Protein AF-A0A4S0JJJ0-F1 (afdb_monomer)

pLDDT: mean 94.7, std 5.49, range [60.62, 98.38]

Foldseek 3Di:
DDALARLVVQCQVCLLVVPPVSNVVRQDPAHFDDDPVDGGDGPVRCCVPVSVCSVQWNDKAWDDKDDDDRDIDTDIDTDGD

Structure (mmCIF, N/CA/C/O backbone):
data_AF-A0A4S0JJJ0-F1
#
_entry.id   AF-A0A4S0JJJ0-F1
#
loop_
_atom_site.group_PDB
_atom_site.id
_atom_site.type_symbol
_atom_site.label_atom_id
_atom_site.label_alt_id
_atom_site.label_comp_id
_atom_site.label_asym_id
_atom_site.label_entity_id
_atom_site.label_seq_id
_atom_site.pdbx_PDB_ins_code
_atom_site.Cartn_x
_atom_site.Cartn_y
_atom_site.Cartn_z
_atom_site.occupancy
_atom_site.B_iso_or_equiv
_atom_site.auth_seq_id
_atom_site.auth_comp_id
_atom_site.auth_asym_id
_atom_site.auth_atom_id
_atom_site.pdbx_PDB_model_num
ATOM 1 N N . MET A 1 1 ? -2.087 -13.952 -14.136 1.00 60.62 1 MET A N 1
ATOM 2 C CA . MET A 1 1 ? -1.213 -13.086 -13.316 1.00 60.62 1 MET A CA 1
ATOM 3 C C . MET A 1 1 ? -2.028 -11.851 -12.971 1.00 60.62 1 MET A C 1
ATOM 5 O O . MET A 1 1 ? -2.708 -11.368 -13.869 1.00 60.62 1 MET A O 1
ATOM 9 N N . LEU A 1 2 ? -2.048 -11.416 -11.706 1.00 77.38 2 LEU A N 1
ATOM 10 C CA . LEU A 1 2 ? -2.736 -10.178 -11.311 1.00 77.38 2 LEU A CA 1
ATOM 11 C C . LEU A 1 2 ? -2.146 -9.003 -12.101 1.00 77.38 2 LEU A C 1
ATOM 13 O O . LEU A 1 2 ? -0.924 -8.928 -12.255 1.00 77.38 2 LEU A O 1
ATOM 17 N N . GLY A 1 3 ? -2.997 -8.129 -12.639 1.00 93.75 3 GLY A N 1
ATOM 18 C CA . GLY A 1 3 ? -2.532 -6.926 -13.322 1.00 93.75 3 GLY A CA 1
ATOM 19 C C . GLY A 1 3 ? -2.029 -5.876 -12.322 1.00 93.75 3 GLY A C 1
ATOM 20 O O . GLY A 1 3 ? -2.359 -5.954 -11.135 1.00 93.75 3 GLY A O 1
ATOM 21 N N . PRO A 1 4 ? -1.280 -4.851 -12.768 1.00 96.94 4 PRO A N 1
ATOM 22 C CA . PRO A 1 4 ? -0.838 -3.762 -11.897 1.00 96.94 4 PRO A CA 1
ATOM 23 C C . PRO A 1 4 ? -1.987 -3.086 -11.139 1.00 96.94 4 PRO A C 1
ATOM 25 O O . PRO A 1 4 ? -1.831 -2.761 -9.964 1.00 96.94 4 PRO A O 1
ATOM 28 N N . LEU A 1 5 ? -3.155 -2.918 -11.779 1.00 97.88 5 LEU A N 1
ATOM 29 C CA . LEU A 1 5 ? -4.329 -2.327 -11.128 1.00 97.88 5 LEU A CA 1
ATOM 30 C C . LEU A 1 5 ? -4.892 -3.217 -10.011 1.00 97.88 5 LEU A C 1
ATOM 32 O O . L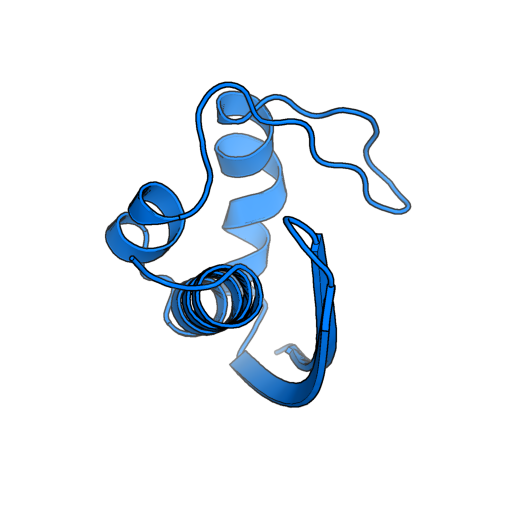EU A 1 5 ? -5.387 -2.704 -9.009 1.00 97.88 5 LEU A O 1
ATOM 36 N N . ASP A 1 6 ? -4.818 -4.537 -10.162 1.00 97.31 6 ASP A N 1
ATOM 37 C CA . ASP A 1 6 ? -5.278 -5.459 -9.125 1.00 97.31 6 ASP A CA 1
ATOM 38 C C . ASP A 1 6 ? -4.328 -5.429 -7.923 1.00 97.31 6 ASP A C 1
ATOM 40 O O . ASP A 1 6 ? -4.783 -5.361 -6.785 1.00 97.31 6 ASP A O 1
ATOM 44 N N . ALA A 1 7 ? -3.012 -5.377 -8.164 1.00 96.69 7 ALA A N 1
ATOM 45 C CA . ALA A 1 7 ? -2.006 -5.293 -7.104 1.00 96.69 7 ALA A CA 1
ATOM 46 C C . ALA A 1 7 ? -2.169 -4.034 -6.232 1.00 96.69 7 ALA A C 1
ATOM 48 O O . ALA A 1 7 ? -2.145 -4.127 -5.006 1.00 96.69 7 ALA A O 1
ATOM 49 N N . VAL A 1 8 ? -2.401 -2.862 -6.838 1.00 97.25 8 VAL A N 1
ATOM 50 C CA . VAL A 1 8 ? -2.627 -1.615 -6.078 1.00 97.25 8 VAL A CA 1
ATOM 51 C C . VAL A 1 8 ? -3.971 -1.601 -5.344 1.00 97.25 8 VAL A C 1
ATOM 53 O O . VAL A 1 8 ? -4.060 -1.020 -4.266 1.00 97.25 8 VAL A O 1
ATOM 56 N N . LYS A 1 9 ? -5.009 -2.264 -5.875 1.00 97.38 9 LYS A N 1
ATOM 57 C CA . LYS A 1 9 ? -6.293 -2.430 -5.171 1.00 97.38 9 LYS A CA 1
ATOM 58 C C . LYS A 1 9 ? -6.162 -3.354 -3.964 1.00 97.38 9 LYS A C 1
ATOM 60 O O . LYS A 1 9 ? -6.708 -3.036 -2.914 1.00 97.38 9 LYS A O 1
ATOM 65 N N . ILE A 1 10 ? -5.412 -4.449 -4.098 1.00 97.31 10 ILE A N 1
ATOM 66 C CA . ILE A 1 10 ? -5.081 -5.333 -2.974 1.00 97.31 10 ILE A CA 1
ATOM 67 C C . ILE A 1 10 ? -4.283 -4.558 -1.926 1.00 97.31 10 ILE A C 1
ATOM 69 O O . ILE A 1 10 ? -4.631 -4.617 -0.755 1.00 97.31 10 ILE A O 1
ATOM 73 N N . ALA A 1 11 ? -3.277 -3.776 -2.332 1.00 96.88 11 ALA A N 1
ATOM 74 C CA . ALA A 1 11 ? -2.507 -2.950 -1.403 1.00 96.88 11 ALA A CA 1
ATOM 75 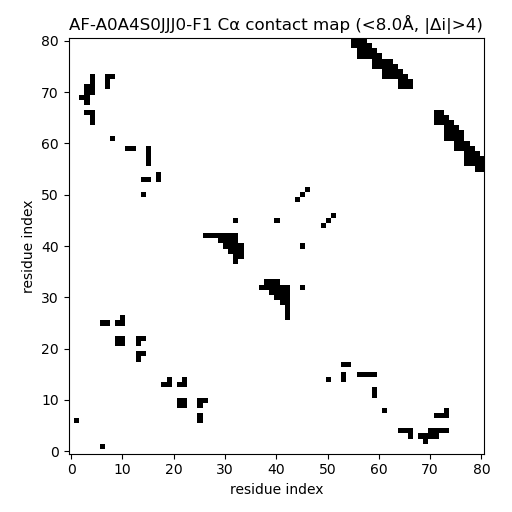C C . ALA A 1 11 ? -3.391 -1.936 -0.654 1.00 96.88 11 ALA A C 1
ATOM 77 O O . ALA A 1 11 ? -3.251 -1.797 0.557 1.00 96.88 11 ALA A O 1
ATOM 78 N N . LEU A 1 12 ? -4.322 -1.266 -1.349 1.00 96.94 12 LEU A N 1
ATOM 79 C CA . LEU A 1 12 ? -5.277 -0.338 -0.732 1.00 96.94 12 LEU A CA 1
ATOM 80 C C . LEU A 1 12 ? -6.170 -1.047 0.295 1.00 96.94 12 LEU A C 1
ATOM 82 O O . LEU A 1 12 ? -6.313 -0.565 1.416 1.00 96.94 12 LEU A O 1
ATOM 86 N N . GLN A 1 13 ? -6.757 -2.186 -0.082 1.00 96.19 13 GLN A N 1
ATOM 87 C CA . GLN A 1 13 ? -7.655 -2.942 0.791 1.00 96.19 13 GLN A CA 1
ATOM 88 C C . GLN A 1 13 ? -6.911 -3.503 2.005 1.00 96.19 13 GLN A C 1
ATOM 90 O O . GLN A 1 13 ? -7.364 -3.337 3.131 1.00 96.19 13 GLN A O 1
ATOM 95 N N . ALA A 1 14 ? -5.725 -4.073 1.793 1.00 96.75 14 ALA A N 1
ATOM 96 C CA . ALA A 1 14 ? -4.872 -4.567 2.864 1.00 96.75 14 ALA A CA 1
ATOM 97 C C . ALA A 1 14 ? -4.495 -3.453 3.853 1.00 96.75 14 ALA A C 1
ATOM 99 O O . ALA A 1 14 ? -4.491 -3.670 5.060 1.00 96.75 14 ALA A O 1
ATOM 100 N N . TYR A 1 15 ? -4.242 -2.237 3.361 1.00 95.50 15 TYR A N 1
ATOM 101 C CA . TYR A 1 15 ? -3.988 -1.080 4.217 1.00 95.50 15 TYR A CA 1
ATOM 102 C C . TYR A 1 15 ? -5.225 -0.659 5.024 1.00 95.50 15 TYR A C 1
ATOM 104 O O . TYR A 1 15 ? -5.103 -0.338 6.204 1.00 95.50 15 TYR A O 1
ATOM 112 N N . ALA A 1 16 ? -6.417 -0.690 4.423 1.00 94.56 16 ALA A N 1
ATOM 113 C CA . ALA A 1 16 ? -7.671 -0.391 5.117 1.00 94.56 16 ALA A CA 1
ATOM 114 C C . ALA A 1 16 ? -7.981 -1.420 6.222 1.00 94.56 16 ALA A C 1
ATOM 116 O O . ALA A 1 16 ? -8.319 -1.050 7.352 1.00 94.56 16 ALA A O 1
ATOM 117 N N . ASP A 1 17 ? -7.794 -2.700 5.900 1.00 95.44 17 ASP A N 1
ATOM 118 C CA . ASP A 1 17 ? -8.095 -3.839 6.771 1.00 95.44 17 ASP A CA 1
ATOM 119 C C . ASP A 1 17 ? -6.977 -4.142 7.774 1.00 95.44 17 ASP A C 1
ATOM 121 O O . ASP A 1 17 ? -7.152 -4.987 8.651 1.00 95.44 17 ASP A O 1
ATOM 125 N N . LYS A 1 18 ? -5.837 -3.445 7.667 1.00 95.94 18 LYS A N 1
ATOM 126 C CA . LYS A 1 18 ? -4.616 -3.695 8.454 1.00 95.94 18 LYS A CA 1
ATOM 127 C C . LYS A 1 18 ? -4.102 -5.131 8.258 1.00 95.94 18 LYS A C 1
ATOM 129 O O . LYS A 1 18 ? -3.467 -5.711 9.138 1.00 95.94 18 LYS A O 1
ATOM 134 N N . ASP A 1 19 ? -4.353 -5.694 7.078 1.00 97.38 19 ASP A N 1
ATOM 135 C CA . ASP A 1 19 ? -3.932 -7.035 6.693 1.00 97.38 19 ASP A CA 1
ATOM 136 C C . ASP A 1 19 ? -2.468 -7.009 6.253 1.00 97.38 19 ASP A C 1
ATOM 138 O O . ASP A 1 19 ? -2.110 -6.612 5.136 1.00 97.38 19 ASP A O 1
ATOM 142 N N . ARG A 1 20 ? -1.602 -7.419 7.181 1.00 97.06 20 ARG A N 1
ATOM 143 C CA . ARG A 1 20 ? -0.162 -7.395 6.974 1.00 97.06 20 ARG A CA 1
ATOM 144 C C . ARG A 1 20 ? 0.296 -8.391 5.908 1.00 97.06 20 ARG A C 1
ATOM 146 O O . ARG A 1 20 ? 1.173 -8.059 5.110 1.00 97.06 20 ARG A O 1
ATOM 153 N N . ASP A 1 21 ? -0.293 -9.577 5.883 1.00 97.81 21 ASP A N 1
ATOM 154 C 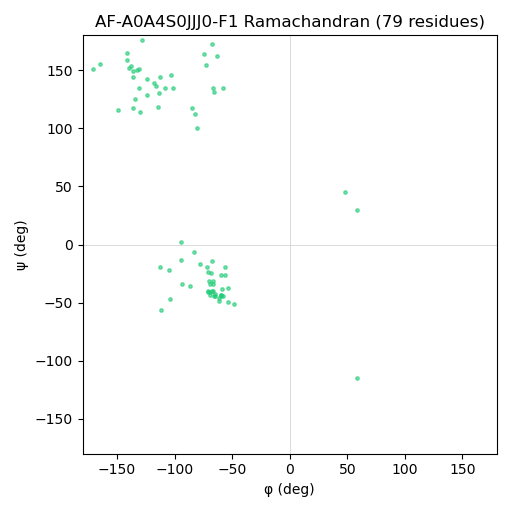CA . ASP A 1 21 ? 0.116 -10.641 4.971 1.00 97.81 21 ASP A CA 1
ATOM 155 C C . ASP A 1 21 ? -0.290 -10.289 3.533 1.00 97.81 21 ASP A C 1
ATOM 157 O O . ASP A 1 21 ? 0.500 -10.450 2.597 1.00 97.81 21 ASP A O 1
ATOM 161 N N . ALA A 1 22 ? -1.483 -9.713 3.348 1.00 97.31 22 ALA A N 1
ATOM 162 C CA . ALA A 1 22 ? -1.963 -9.292 2.037 1.00 97.31 22 ALA A CA 1
ATOM 163 C C . ALA A 1 22 ? -1.120 -8.160 1.429 1.00 97.31 22 ALA A C 1
ATOM 165 O O . ALA A 1 22 ? -0.784 -8.222 0.242 1.00 97.31 22 ALA A O 1
ATOM 166 N N . ILE A 1 23 ? -0.732 -7.142 2.212 1.00 96.94 23 ILE A N 1
ATOM 167 C CA . ILE A 1 23 ? 0.120 -6.063 1.685 1.00 96.94 23 ILE A CA 1
ATOM 168 C C . ILE A 1 23 ? 1.544 -6.562 1.394 1.00 96.94 23 ILE A C 1
ATOM 170 O O . ILE A 1 23 ? 2.165 -6.143 0.411 1.00 96.94 23 ILE A O 1
ATOM 174 N N . GLU A 1 24 ? 2.059 -7.498 2.197 1.00 96.94 24 GLU A N 1
ATOM 175 C CA . GLU A 1 24 ? 3.354 -8.126 1.944 1.00 96.94 24 GLU A CA 1
ATOM 176 C C . GLU A 1 24 ? 3.347 -9.036 0.709 1.00 96.94 24 GLU A C 1
ATOM 178 O O . GLU A 1 24 ? 4.389 -9.202 0.078 1.00 96.94 24 GLU A O 1
ATOM 183 N N . ALA A 1 25 ? 2.202 -9.576 0.300 1.00 96.38 25 ALA A N 1
ATOM 184 C CA . ALA A 1 25 ? 2.113 -10.356 -0.931 1.00 96.38 25 ALA A CA 1
ATOM 185 C C . ALA A 1 25 ? 2.242 -9.499 -2.207 1.00 96.38 25 ALA A C 1
ATOM 187 O O . ALA A 1 25 ? 2.620 -10.024 -3.256 1.00 96.38 25 ALA A O 1
ATOM 188 N N . VAL A 1 26 ? 1.941 -8.192 -2.139 1.00 96.12 26 VAL A N 1
ATOM 189 C CA . VAL A 1 26 ? 1.887 -7.309 -3.325 1.00 96.12 26 VAL A CA 1
ATOM 190 C C . VAL A 1 26 ? 2.969 -6.231 -3.381 1.00 96.12 26 VAL A C 1
ATOM 192 O O . VAL A 1 26 ? 3.266 -5.725 -4.463 1.00 96.12 26 VAL A O 1
ATOM 195 N N . ILE A 1 27 ? 3.605 -5.886 -2.260 1.00 95.88 27 ILE A N 1
ATOM 196 C CA . ILE A 1 27 ? 4.790 -5.018 -2.265 1.00 95.88 27 ILE A CA 1
ATOM 197 C C . ILE A 1 27 ? 6.017 -5.875 -2.591 1.00 95.88 27 ILE A C 1
ATOM 199 O O . ILE A 1 27 ? 6.406 -6.707 -1.787 1.00 95.88 27 ILE A O 1
ATOM 203 N N . GLY A 1 28 ? 6.653 -5.700 -3.749 1.00 94.06 28 GLY A N 1
ATOM 204 C CA . GLY A 1 28 ? 7.823 -6.506 -4.141 1.00 94.06 28 GLY A CA 1
ATOM 205 C C . GLY A 1 28 ? 9.080 -6.268 -3.289 1.00 94.06 28 GLY A C 1
ATOM 206 O O . GLY A 1 28 ? 9.115 -5.361 -2.465 1.00 94.06 28 GLY A O 1
ATOM 207 N N . ASP A 1 29 ? 10.121 -7.074 -3.501 1.00 92.50 29 ASP A N 1
ATOM 208 C CA . ASP A 1 29 ? 11.499 -6.806 -3.064 1.00 92.50 29 ASP A CA 1
ATOM 209 C C . ASP A 1 29 ? 12.415 -7.027 -4.286 1.00 92.50 29 ASP A C 1
ATOM 211 O O . ASP A 1 29 ? 12.448 -8.149 -4.801 1.00 92.50 29 ASP A O 1
ATOM 215 N N . PRO A 1 30 ? 13.081 -5.991 -4.834 1.00 94.88 30 PRO A N 1
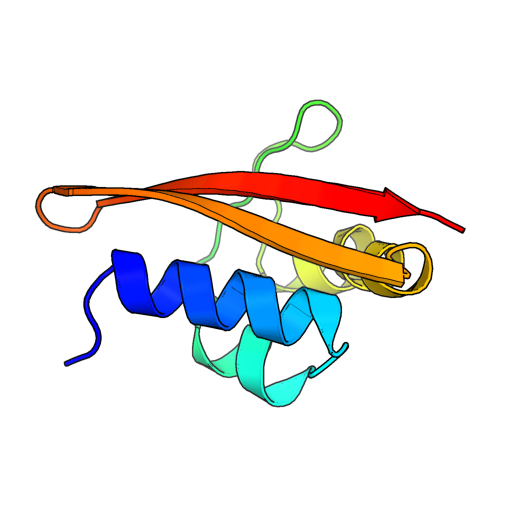ATOM 216 C CA . PRO A 1 30 ? 13.256 -4.640 -4.288 1.00 94.88 30 PRO A CA 1
ATOM 217 C C . PRO A 1 30 ? 11.996 -3.756 -4.331 1.00 94.88 30 PRO A C 1
ATOM 219 O O . PRO A 1 30 ? 11.127 -3.918 -5.185 1.00 94.88 30 PRO A O 1
ATOM 222 N N . TYR A 1 31 ? 11.936 -2.772 -3.424 1.00 96.50 31 TYR A N 1
ATOM 223 C CA . TYR A 1 31 ? 10.885 -1.746 -3.354 1.00 96.50 31 TYR A CA 1
ATOM 224 C C . TYR A 1 31 ? 11.478 -0.358 -3.111 1.00 96.50 31 TYR A C 1
ATOM 226 O O . TYR A 1 31 ? 12.439 -0.224 -2.350 1.00 96.50 31 TYR A O 1
ATOM 234 N N . SER A 1 32 ? 10.870 0.660 -3.722 1.00 97.06 32 SER A N 1
ATOM 235 C CA . SER A 1 32 ? 11.199 2.071 -3.523 1.00 97.06 32 SER A CA 1
ATOM 236 C C . SER A 1 32 ? 9.910 2.878 -3.395 1.00 97.06 32 SER A C 1
ATOM 238 O O . SER A 1 32 ? 9.105 2.907 -4.326 1.00 97.06 32 SER A O 1
ATOM 240 N N . PHE A 1 33 ? 9.707 3.508 -2.238 1.00 97.06 33 PHE A N 1
ATOM 241 C CA . PHE A 1 33 ? 8.524 4.318 -1.943 1.00 97.06 33 PHE A CA 1
ATOM 242 C C . PHE A 1 33 ? 8.879 5.785 -1.716 1.00 97.06 33 PHE A C 1
ATOM 244 O O . PHE A 1 33 ? 9.811 6.094 -0.974 1.00 97.06 33 PHE A O 1
ATOM 251 N N . THR A 1 34 ? 8.080 6.679 -2.296 1.00 95.88 34 THR A N 1
ATOM 252 C CA . THR A 1 34 ? 8.206 8.129 -2.131 1.00 95.88 34 THR A CA 1
ATOM 253 C C . THR A 1 34 ? 6.844 8.728 -1.787 1.00 95.88 34 THR A C 1
ATOM 255 O O . THR A 1 34 ? 5.837 8.412 -2.421 1.00 95.88 34 THR A O 1
ATOM 258 N N . SER A 1 35 ? 6.830 9.608 -0.790 1.00 93.75 35 SER A N 1
ATOM 259 C CA . SER A 1 35 ? 5.696 10.430 -0.363 1.00 93.75 35 SER A CA 1
ATOM 260 C C . SER A 1 35 ? 6.145 11.901 -0.296 1.00 93.75 35 SER A C 1
ATOM 262 O O . SER A 1 35 ? 7.328 12.186 -0.477 1.00 93.75 35 SER A O 1
ATOM 264 N N . PRO A 1 36 ? 5.259 12.868 -0.006 1.00 93.44 36 PRO A N 1
ATOM 265 C CA . PRO A 1 36 ? 5.687 14.247 0.235 1.00 93.44 36 PRO A CA 1
ATOM 266 C C . PRO A 1 36 ? 6.732 14.405 1.356 1.00 93.44 36 PRO A C 1
ATOM 268 O O . PRO A 1 36 ? 7.491 15.370 1.337 1.00 93.44 36 PRO A O 1
ATOM 271 N N . LEU A 1 37 ? 6.767 13.482 2.328 1.00 92.19 37 LEU A N 1
ATOM 272 C CA . LEU A 1 37 ? 7.663 13.537 3.492 1.00 92.19 37 LEU A CA 1
ATOM 273 C C . LEU A 1 37 ? 8.843 12.557 3.408 1.00 92.19 37 LEU A C 1
ATOM 275 O O . LEU A 1 37 ? 9.857 12.765 4.071 1.00 92.19 37 LEU A O 1
ATOM 279 N N . 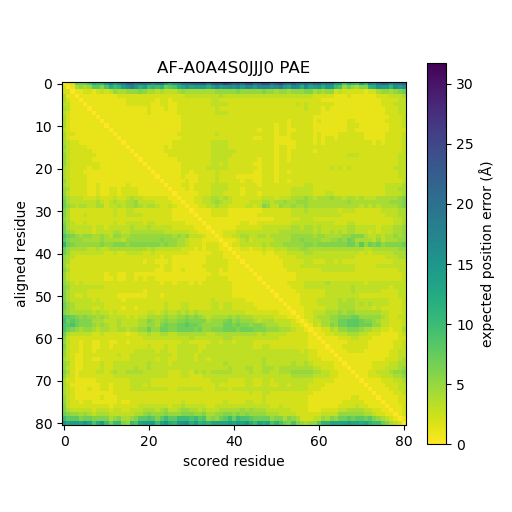ASP A 1 38 ? 8.729 11.503 2.600 1.00 93.00 38 ASP A N 1
ATOM 280 C CA . ASP A 1 38 ? 9.702 10.415 2.520 1.00 93.00 38 ASP A CA 1
ATOM 281 C C . ASP A 1 38 ? 10.209 10.223 1.090 1.00 93.00 38 ASP A C 1
ATOM 283 O O . ASP A 1 38 ? 9.437 10.270 0.137 1.00 93.00 38 ASP A O 1
ATOM 287 N N . ASN A 1 39 ? 11.497 9.918 0.928 1.00 94.25 39 ASN A N 1
ATOM 288 C CA . ASN A 1 39 ? 12.101 9.695 -0.385 1.00 94.25 39 ASN A CA 1
ATOM 289 C C . ASN A 1 39 ? 12.775 8.320 -0.470 1.00 94.25 39 ASN A C 1
ATOM 291 O O . ASN A 1 39 ? 13.606 7.992 0.378 1.00 94.25 39 ASN A O 1
ATOM 295 N N . ALA A 1 40 ? 12.443 7.556 -1.516 1.00 94.94 40 ALA A N 1
ATOM 296 C CA . ALA A 1 40 ? 13.072 6.289 -1.896 1.00 94.94 40 ALA A CA 1
ATOM 297 C C . ALA A 1 40 ? 13.256 5.286 -0.736 1.00 94.94 40 ALA A C 1
ATOM 299 O O . ALA A 1 40 ? 14.317 4.680 -0.565 1.00 94.94 40 ALA A O 1
ATOM 300 N N . LEU A 1 41 ? 12.222 5.107 0.090 1.00 97.31 41 LEU A N 1
ATOM 301 C CA . LEU A 1 41 ? 12.254 4.154 1.195 1.00 97.31 41 LEU A CA 1
ATOM 302 C C . LEU A 1 41 ? 12.325 2.718 0.676 1.00 97.31 41 LEU A C 1
ATOM 304 O O . LEU A 1 41 ? 11.540 2.319 -0.184 1.00 97.31 41 LEU A O 1
ATOM 308 N N . SER A 1 42 ? 13.208 1.921 1.281 1.00 97.75 42 SER A N 1
ATOM 309 C CA . SER A 1 42 ? 13.231 0.470 1.074 1.00 97.75 42 SER A CA 1
ATOM 310 C C . SER A 1 42 ? 11.938 -0.190 1.561 1.00 97.75 42 SER A C 1
ATOM 312 O O . SER A 1 42 ? 11.241 0.356 2.420 1.00 97.75 42 SER A O 1
ATOM 314 N N . ARG A 1 43 ? 11.680 -1.425 1.115 1.00 97.31 43 ARG A N 1
ATOM 315 C CA . ARG A 1 43 ? 10.583 -2.275 1.614 1.00 97.31 43 ARG A CA 1
ATOM 316 C C . ARG A 1 43 ? 10.536 -2.342 3.141 1.00 97.31 43 ARG A C 1
ATOM 318 O O . ARG A 1 43 ? 9.508 -2.068 3.757 1.00 97.31 43 ARG A O 1
ATOM 325 N N . LYS A 1 44 ? 11.679 -2.654 3.760 1.00 97.50 44 LYS A N 1
ATOM 326 C CA . LYS A 1 44 ? 11.820 -2.738 5.221 1.00 97.50 44 LYS A CA 1
ATOM 327 C C . LYS A 1 44 ? 11.480 -1.406 5.889 1.00 97.50 44 LYS A C 1
ATOM 329 O O . LYS A 1 44 ? 10.782 -1.380 6.902 1.00 97.50 44 LYS A O 1
ATOM 334 N N . THR A 1 45 ? 11.964 -0.301 5.324 1.00 97.38 45 THR A N 1
ATOM 335 C CA . THR A 1 45 ? 11.738 1.037 5.878 1.00 97.38 45 THR A CA 1
ATOM 336 C C . THR A 1 45 ? 10.280 1.468 5.733 1.00 97.38 45 THR A C 1
ATOM 338 O O . THR A 1 45 ? 9.712 1.952 6.709 1.00 97.38 45 THR A O 1
ATOM 341 N N . TYR A 1 46 ? 9.654 1.235 4.575 1.00 97.56 46 TYR A N 1
ATOM 342 C CA . TYR A 1 46 ? 8.229 1.492 4.339 1.00 97.56 46 TYR A CA 1
ATOM 343 C C . TYR A 1 46 ? 7.364 0.809 5.401 1.00 97.56 46 TYR A C 1
ATOM 345 O O . TYR A 1 46 ? 6.553 1.447 6.067 1.00 97.56 46 TYR A O 1
ATOM 353 N N . PHE A 1 47 ? 7.607 -0.476 5.641 1.00 97.44 47 PHE A N 1
ATOM 354 C CA . PHE A 1 47 ? 6.830 -1.238 6.607 1.00 97.44 47 PHE A CA 1
ATOM 355 C C . PHE A 1 47 ? 7.093 -0.890 8.073 1.00 97.44 47 PHE A C 1
ATOM 357 O O . PHE A 1 47 ? 6.269 -1.212 8.922 1.00 97.44 47 PHE A O 1
ATOM 364 N N . THR A 1 48 ? 8.227 -0.263 8.373 1.00 96.75 48 THR A N 1
ATOM 365 C CA . THR A 1 48 ? 8.547 0.208 9.727 1.00 96.75 48 THR A CA 1
ATOM 366 C C . THR A 1 48 ? 7.973 1.603 9.982 1.00 96.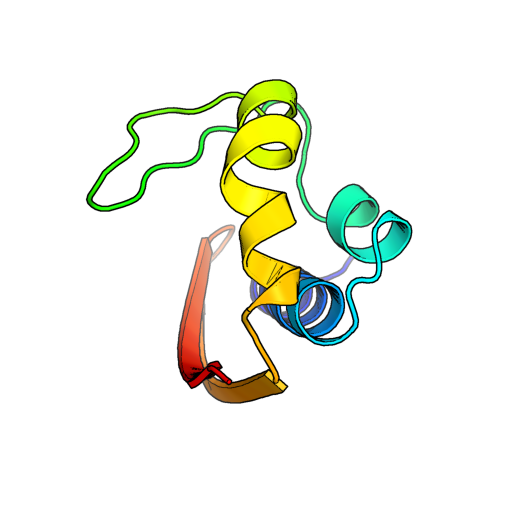75 48 THR A C 1
ATOM 368 O O . THR A 1 48 ? 7.575 1.900 11.102 1.00 96.75 48 THR A O 1
ATOM 371 N N . ARG A 1 49 ? 7.955 2.474 8.962 1.00 94.62 49 ARG A N 1
ATOM 372 C CA . ARG A 1 49 ? 7.603 3.898 9.101 1.00 94.62 49 ARG A CA 1
ATOM 373 C C . ARG A 1 49 ? 6.207 4.250 8.601 1.00 94.62 49 ARG A C 1
ATOM 375 O O . ARG A 1 49 ? 5.494 4.973 9.279 1.00 94.62 49 ARG A O 1
ATOM 382 N N . CYS A 1 50 ? 5.832 3.776 7.417 1.00 94.62 50 CYS A N 1
ATOM 383 C CA . CYS A 1 50 ? 4.604 4.188 6.735 1.00 94.62 50 CYS A CA 1
ATOM 384 C C . CYS A 1 50 ? 3.424 3.260 7.036 1.00 94.62 50 CYS A C 1
ATOM 386 O O . CYS A 1 50 ? 2.287 3.721 7.097 1.00 94.62 50 CYS A O 1
ATOM 388 N N . TRP A 1 51 ? 3.679 1.962 7.218 1.00 95.69 51 TRP A N 1
ATOM 389 C CA . TRP A 1 51 ? 2.627 0.997 7.551 1.00 95.69 51 TRP A CA 1
ATOM 390 C C . TRP A 1 51 ? 1.866 1.340 8.839 1.00 95.69 51 TRP A C 1
ATOM 392 O O . TRP A 1 51 ? 0.648 1.334 8.764 1.00 95.69 51 TRP A O 1
ATOM 402 N N . PRO A 1 52 ? 2.500 1.741 9.964 1.00 95.50 52 PRO A N 1
ATOM 403 C CA . PRO A 1 52 ? 1.765 2.084 11.188 1.00 95.50 52 PRO A CA 1
ATOM 404 C C . PRO A 1 52 ? 0.696 3.178 11.026 1.00 95.50 52 PRO A C 1
ATOM 406 O O . PRO A 1 52 ? -0.216 3.261 11.842 1.00 95.50 52 PRO A O 1
ATOM 409 N N . ASN A 1 53 ? 0.765 3.998 9.970 1.00 92.06 53 ASN A N 1
ATOM 410 C CA . ASN A 1 53 ? -0.271 4.992 9.688 1.00 92.06 53 ASN A CA 1
ATOM 411 C C . ASN A 1 53 ? -1.620 4.349 9.287 1.00 92.06 53 ASN A C 1
ATOM 413 O O . ASN A 1 53 ? -2.639 5.034 9.349 1.00 92.06 53 ASN A O 1
ATOM 417 N N . SER A 1 54 ? -1.667 3.050 8.948 1.00 93.50 54 SER A N 1
ATOM 418 C CA . SER A 1 54 ? -2.915 2.304 8.713 1.00 93.50 54 SER A CA 1
ATOM 419 C C . SER A 1 54 ? -3.831 2.287 9.931 1.00 93.50 54 SER A C 1
ATOM 421 O O . SER A 1 54 ? -5.048 2.199 9.784 1.00 93.50 54 SER A O 1
ATOM 423 N N . GLU A 1 55 ? -3.268 2.421 11.134 1.00 92.25 55 GLU A N 1
ATOM 424 C CA . GLU A 1 55 ? -4.034 2.481 12.381 1.00 92.25 55 GLU A CA 1
ATOM 425 C C . GLU A 1 55 ? -4.896 3.742 12.481 1.00 92.25 55 GLU A C 1
ATOM 427 O O . GLU A 1 55 ? -5.987 3.700 13.044 1.00 92.25 55 GLU A O 1
ATOM 432 N N . ALA A 1 56 ? -4.448 4.853 11.887 1.00 89.62 56 ALA A N 1
ATOM 433 C CA . ALA A 1 56 ? -5.212 6.099 11.857 1.00 89.62 56 ALA A CA 1
ATOM 434 C C . ALA A 1 56 ? -6.332 6.082 10.801 1.00 89.62 56 ALA A C 1
ATOM 436 O O . ALA A 1 56 ? -7.245 6.908 10.842 1.00 89.62 56 ALA A O 1
ATOM 437 N N . CYS A 1 57 ? -6.274 5.156 9.841 1.00 87.19 57 CYS A N 1
ATOM 438 C CA . CYS A 1 57 ? -7.260 5.040 8.777 1.00 87.19 57 CYS A CA 1
ATOM 439 C C . CYS A 1 57 ? -8.462 4.209 9.245 1.00 87.19 57 CYS A 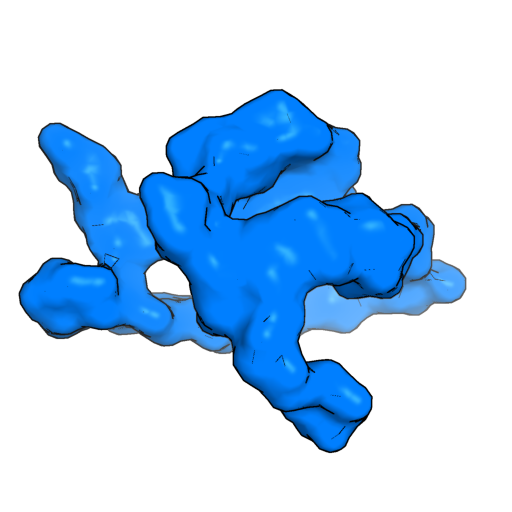C 1
ATOM 441 O O . CYS A 1 57 ? -8.362 3.012 9.532 1.00 87.19 57 CYS A O 1
ATOM 443 N N . THR A 1 58 ? -9.630 4.850 9.279 1.00 88.31 58 THR A N 1
ATOM 444 C CA . THR A 1 58 ? -10.916 4.222 9.622 1.00 88.31 58 THR A CA 1
ATOM 445 C C . THR A 1 58 ? -11.688 3.758 8.388 1.00 88.31 58 THR A C 1
ATOM 447 O O . THR A 1 58 ? -12.618 2.965 8.506 1.00 88.31 58 THR A O 1
ATOM 450 N N . GLY A 1 59 ? -11.280 4.201 7.195 1.00 87.62 59 GLY A N 1
ATOM 451 C CA . GLY A 1 59 ? -11.791 3.696 5.926 1.00 87.62 59 GLY A CA 1
ATOM 452 C C . GLY A 1 59 ? -11.004 4.216 4.728 1.00 87.62 59 GLY A C 1
ATOM 453 O O . GLY A 1 59 ? -10.462 5.322 4.765 1.00 87.62 59 GLY A O 1
ATOM 454 N N . MET A 1 60 ? -10.969 3.424 3.655 1.00 94.56 60 MET A N 1
ATOM 455 C CA . MET A 1 60 ? -10.424 3.819 2.355 1.00 94.56 60 MET A CA 1
ATOM 456 C C . MET A 1 60 ? -11.378 3.403 1.238 1.00 94.56 60 MET A C 1
ATOM 458 O O . MET A 1 60 ? -11.740 2.235 1.116 1.00 94.56 60 MET A O 1
ATOM 462 N N . LYS A 1 61 ? -11.782 4.359 0.403 1.00 95.69 61 LYS A N 1
ATOM 463 C CA . LYS A 1 61 ? -12.723 4.156 -0.699 1.00 95.69 61 LYS A CA 1
ATOM 464 C C . LYS A 1 61 ? -12.023 4.380 -2.030 1.00 95.69 61 LYS A C 1
ATOM 466 O O . LYS A 1 61 ? -11.582 5.486 -2.324 1.00 95.69 61 LYS A O 1
ATOM 471 N N . PHE A 1 62 ? -11.969 3.345 -2.861 1.00 97.44 62 PHE A N 1
ATOM 472 C CA . PHE A 1 62 ? -11.493 3.451 -4.239 1.00 97.44 62 PHE A CA 1
ATOM 473 C C . PHE A 1 62 ? -12.441 4.319 -5.085 1.00 97.44 62 PHE A C 1
ATOM 475 O O . PHE A 1 62 ? -13.651 4.092 -5.084 1.00 97.44 62 PHE A O 1
ATOM 482 N N . ILE A 1 63 ? -11.892 5.284 -5.829 1.00 98.38 63 ILE A N 1
ATOM 483 C CA . ILE A 1 63 ? -12.656 6.209 -6.683 1.00 98.38 63 ILE A CA 1
ATOM 484 C C . ILE A 1 63 ? -12.371 5.939 -8.161 1.00 98.38 63 ILE A C 1
ATOM 486 O O . ILE A 1 63 ? -13.282 5.651 -8.937 1.00 98.38 63 ILE A O 1
ATOM 490 N N . HIS A 1 64 ? -11.098 5.994 -8.555 1.00 98.19 64 HIS A N 1
ATOM 491 C CA . HIS A 1 64 ? -10.663 5.801 -9.937 1.00 98.19 64 HIS A CA 1
ATOM 492 C C . HIS A 1 64 ? -9.368 5.004 -9.998 1.00 98.19 64 HIS A C 1
ATOM 494 O O . HIS A 1 64 ? -8.588 4.988 -9.049 1.00 98.19 64 HIS A O 1
ATOM 500 N N . GLY A 1 65 ? -9.102 4.394 -11.148 1.00 98.06 65 GLY A N 1
ATOM 501 C CA . GLY A 1 65 ? -7.794 3.834 -11.437 1.00 98.06 65 GLY A CA 1
ATOM 502 C C . GLY A 1 65 ? -7.630 3.522 -12.912 1.00 98.06 65 GLY A C 1
ATOM 503 O O . GLY A 1 65 ? -8.611 3.303 -13.624 1.00 98.06 65 GLY A O 1
ATOM 504 N N . ALA A 1 66 ? -6.383 3.493 -13.358 1.00 98.00 66 ALA A N 1
ATOM 505 C CA . ALA A 1 66 ? -6.027 3.013 -14.683 1.00 98.00 66 ALA A CA 1
ATOM 506 C C . ALA A 1 66 ? -4.717 2.230 -14.626 1.00 98.00 66 ALA A C 1
ATOM 508 O O . ALA A 1 66 ? -3.969 2.299 -13.649 1.00 98.00 66 ALA A O 1
ATOM 509 N N . GLN A 1 67 ? -4.450 1.490 -15.697 1.00 98.06 67 GLN A N 1
ATOM 510 C CA . GLN A 1 67 ? -3.216 0.741 -15.880 1.00 98.06 67 GLN A CA 1
ATOM 511 C C . GLN A 1 67 ? -2.681 0.903 -17.295 1.00 98.06 67 GLN A C 1
ATOM 513 O O . GLN A 1 67 ? -3.449 1.044 -18.248 1.00 98.06 67 GLN A O 1
ATOM 518 N N . GLN A 1 68 ? -1.360 0.837 -17.419 1.00 97.56 68 GLN A N 1
ATOM 519 C CA . GLN A 1 68 ? -0.657 0.827 -18.694 1.00 97.56 68 GLN A CA 1
ATOM 520 C C . GLN A 1 68 ? 0.632 0.015 -18.553 1.00 97.56 68 GLN A C 1
ATOM 522 O O . GLN A 1 68 ? 1.539 0.396 -17.814 1.00 97.56 68 GLN A O 1
ATOM 527 N N . GLY A 1 69 ? 0.735 -1.101 -19.278 1.00 96.19 69 GLY A N 1
ATOM 528 C CA . GLY A 1 69 ? 1.891 -1.993 -19.175 1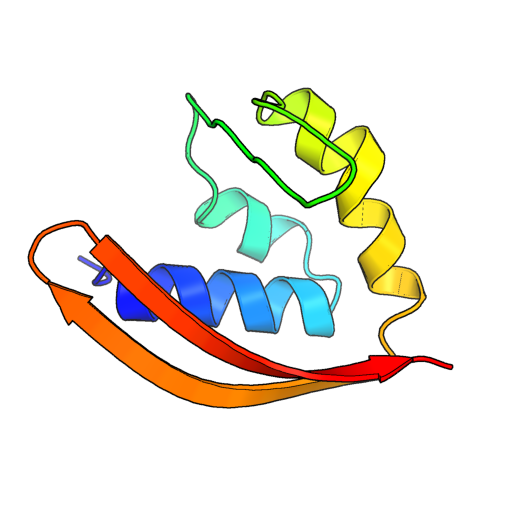.00 96.19 69 GLY A CA 1
ATOM 529 C C . GLY A 1 69 ? 2.076 -2.498 -17.742 1.00 96.19 69 GLY A C 1
ATOM 530 O O . GLY A 1 69 ? 1.213 -3.199 -17.226 1.00 96.19 69 GLY A O 1
ATOM 531 N N . HIS A 1 70 ? 3.185 -2.115 -17.105 1.00 95.56 70 HIS A N 1
ATOM 532 C CA . HIS A 1 70 ? 3.519 -2.477 -15.720 1.00 95.56 70 HIS A CA 1
ATOM 533 C C . HIS A 1 70 ? 3.093 -1.428 -14.680 1.00 95.56 70 HIS A C 1
ATOM 535 O O . HIS A 1 70 ? 3.365 -1.597 -13.494 1.00 95.56 70 HIS A O 1
ATOM 541 N N . TRP A 1 71 ? 2.440 -0.347 -15.108 1.00 96.94 71 TRP A N 1
ATOM 542 C CA . TRP A 1 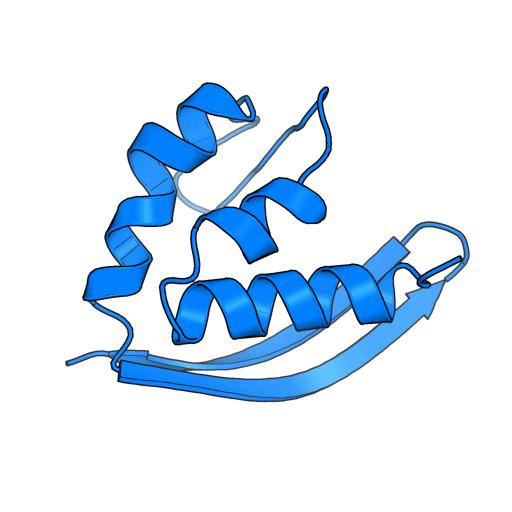71 ? 2.066 0.776 -14.253 1.00 96.94 71 TRP A CA 1
ATOM 543 C C . TRP A 1 71 ? 0.587 0.735 -13.890 1.00 96.94 71 TRP A C 1
ATOM 545 O O . TRP A 1 71 ? -0.253 0.378 -14.719 1.00 96.94 71 TRP A O 1
ATOM 555 N N . ALA A 1 72 ? 0.270 1.182 -12.678 1.00 97.75 72 ALA A N 1
ATOM 556 C CA . ALA A 1 72 ? -1.083 1.519 -12.266 1.00 97.75 72 ALA A CA 1
ATOM 557 C C . ALA A 1 72 ? -1.087 2.787 -11.413 1.00 97.75 72 ALA A C 1
ATOM 559 O O . ALA A 1 72 ? -0.122 3.080 -10.708 1.00 97.75 72 ALA A O 1
ATOM 560 N N . PHE A 1 73 ? -2.203 3.507 -11.461 1.00 97.56 73 PHE A N 1
ATOM 561 C CA . PHE A 1 73 ? -2.512 4.572 -10.517 1.00 97.56 73 PHE A CA 1
ATOM 562 C C . PHE A 1 73 ? -3.923 4.374 -9.976 1.00 97.56 73 PHE A C 1
ATOM 564 O O . PHE A 1 73 ? -4.793 3.839 -10.670 1.00 97.56 73 PHE A O 1
ATOM 571 N N . ILE A 1 74 ? -4.145 4.841 -8.751 1.00 98.12 74 ILE A N 1
ATOM 572 C CA . ILE A 1 74 ? -5.463 4.885 -8.126 1.00 98.12 74 ILE A CA 1
ATOM 573 C C . ILE A 1 74 ? -5.697 6.253 -7.496 1.00 98.12 74 ILE A C 1
ATOM 575 O O . ILE A 1 74 ? -4.761 6.910 -7.047 1.00 98.12 74 ILE A O 1
ATOM 579 N N . VAL A 1 75 ? -6.959 6.656 -7.448 1.00 98.38 75 VAL A N 1
ATOM 580 C CA . VAL A 1 75 ? -7.455 7.761 -6.628 1.00 98.38 75 VAL A CA 1
ATOM 581 C C . VAL A 1 75 ? -8.379 7.144 -5.592 1.00 98.38 75 VAL A C 1
ATOM 583 O O . VAL A 1 75 ? -9.253 6.347 -5.945 1.00 98.38 75 VAL A O 1
ATOM 586 N N . TYR A 1 76 ? -8.180 7.491 -4.326 1.00 97.44 76 TYR A N 1
ATOM 587 C CA . TYR A 1 76 ? -8.991 7.009 -3.217 1.00 97.44 76 TYR A CA 1
ATOM 588 C C . TYR A 1 76 ? -9.293 8.144 -2.237 1.00 97.44 76 TYR A C 1
ATOM 590 O O . TYR A 1 76 ? -8.535 9.106 -2.130 1.00 97.44 76 TYR A O 1
ATOM 598 N N . GLU A 1 77 ? -10.402 8.015 -1.519 1.00 97.31 77 GLU A N 1
ATOM 599 C CA . GLU A 1 77 ? -10.741 8.858 -0.373 1.00 97.31 77 GLU A CA 1
ATOM 600 C C . GLU A 1 77 ? -10.425 8.082 0.906 1.00 97.31 77 GLU A C 1
ATOM 602 O O . GLU A 1 77 ? -10.769 6.905 1.011 1.00 97.31 77 GLU A O 1
ATOM 607 N N . THR A 1 78 ? -9.773 8.724 1.876 1.00 93.12 78 THR A N 1
ATOM 608 C CA . THR A 1 78 ? -9.517 8.132 3.196 1.00 93.12 78 THR A CA 1
ATOM 609 C C . THR A 1 78 ? -10.305 8.877 4.260 1.00 93.12 78 THR A C 1
ATOM 611 O O . THR A 1 78 ? -10.442 10.098 4.206 1.00 93.12 78 THR A O 1
ATOM 614 N N . THR A 1 79 ? -10.791 8.146 5.255 1.00 92.94 79 THR A N 1
ATOM 615 C CA . THR A 1 79 ? -11.302 8.715 6.503 1.00 92.94 79 THR A CA 1
ATOM 616 C C . THR A 1 79 ? -10.307 8.406 7.612 1.00 92.94 79 THR A C 1
ATOM 618 O O . THR A 1 79 ? -9.790 7.289 7.689 1.00 92.94 79 THR A O 1
ATOM 621 N N . THR A 1 80 ? -10.004 9.409 8.430 1.00 85.50 80 THR A N 1
ATOM 622 C CA . THR A 1 80 ? -9.126 9.290 9.599 1.00 85.50 80 THR A CA 1
ATOM 623 C C . THR A 1 80 ? -9.918 9.611 10.857 1.00 85.50 80 THR A C 1
ATOM 625 O O . THR A 1 80 ? -10.755 10.517 10.829 1.00 85.50 80 THR A O 1
ATOM 628 N N . GLY A 1 81 ? -9.689 8.839 11.918 1.00 75.69 81 GLY A N 1
ATOM 629 C CA . GLY A 1 81 ? -10.298 9.031 13.239 1.00 75.69 81 GLY A CA 1
ATOM 630 C C . GLY A 1 81 ? -9.393 9.776 14.204 1.00 75.69 81 GLY A C 1
ATOM 631 O O . GLY A 1 81 ? -8.162 9.759 13.979 1.00 75.69 81 GLY A O 1
#

Secondary structure (DSSP, 8-state):
---HHHHHHHHHHHHHHT-HHHHHHHS-SS--B--SS--SB-HHHHHHHTGGGGGGEEEEEEEEEEEETTEEEEEEEEEE-

Mean predicted aligned error: 2.86 Å

Sequence (81 aa):
MLGPLDAVKIALQAYADKDRDAIEAVIGDPYSFTSPLDNALSRKTYFTRCWPNSEACTGMKFIHGAQQGHWAFIVYETTTG

Nearest PDB structures (foldseek):
  5evh-assembly1_A-2  TM=9.233E-01  e=5.221E-03  Kribbella flavida DSM 17836
  3ecf-assembly2_C  TM=8.428E-01  e=1.282E-01  Trichormus variabilis ATCC 29413
  5tpj-assembly1_A  TM=8.474E-01  e=1.347E+00  synthetic construct
  5u35-assembly1_B  TM=7.695E-01  e=1.535E+00  synthetic construct
  5trv-assembly1_A  TM=7.585E-01  e=2.128E+00  synthetic construct

Solvent-accessible surface area (backbone atoms only — not comparable to full-atom values): 4786 Å² total; per-residue (Å²): 129,84,50,42,50,52,42,55,51,45,38,53,50,17,41,47,70,65,36,63,68,56,30,58,74,57,55,58,87,84,41,72,44,72,57,101,89,44,73,66,32,40,49,71,50,38,61,68,65,58,48,66,56,32,76,44,36,76,39,66,44,84,75,48,71,51,66,56,90,85,38,52,53,73,44,66,52,74,42,72,114

Radius of gyration: 12.51 Å; Cα contacts (8 Å, |Δi|>4): 111; chains: 1; bounding box: 26×27×32 Å